Protein AF-A0A6G4UAF9-F1 (afdb_monomer_lite)

pLDDT: mean 89.52, std 13.5, range [45.97, 98.19]

Secondary structure (DSSP, 8-state):
-PPPP-------HHHHHHHHHHHHHHSPTT-HHHHHHHHHHHHHHHHTT-HHHHHHHHHHHHHHHGGGGHHHHHHHHHHHHHTT-HHHHHHHHHHHHHT----HHHHHHHHHHS---

Structure (mmCIF, N/CA/C/O backbone):
data_AF-A0A6G4UAF9-F1
#
_entry.id   AF-A0A6G4UAF9-F1
#
loop_
_atom_site.group_PDB
_atom_site.id
_atom_site.type_symbol
_atom_site.label_atom_id
_atom_site.label_alt_id
_atom_site.label_comp_id
_atom_site.label_asym_id
_atom_site.label_entity_id
_atom_site.label_seq_id
_atom_site.pdbx_PDB_ins_code
_atom_site.Cartn_x
_atom_site.Cartn_y
_atom_site.Cartn_z
_atom_site.occupancy
_atom_site.B_iso_or_equiv
_atom_site.auth_seq_id
_atom_site.auth_comp_id
_atom_site.auth_asym_id
_atom_site.auth_atom_id
_atom_site.pdbx_PDB_model_num
ATOM 1 N N . MET A 1 1 ? 44.588 4.890 23.371 1.00 47.91 1 MET A N 1
ATOM 2 C CA . MET A 1 1 ? 43.611 5.508 22.458 1.00 47.91 1 MET A CA 1
ATOM 3 C C . MET A 1 1 ? 42.617 4.414 22.140 1.00 47.91 1 MET A C 1
ATOM 5 O O . MET A 1 1 ? 43.030 3.451 21.513 1.00 47.91 1 MET A O 1
ATOM 9 N N . SER A 1 2 ? 41.409 4.473 22.700 1.00 52.81 2 SER A N 1
ATOM 10 C CA . SER A 1 2 ? 40.350 3.537 22.311 1.00 52.81 2 SER A CA 1
ATOM 11 C C . SER A 1 2 ? 39.819 3.982 20.957 1.00 52.81 2 SER A C 1
ATOM 13 O O . SER A 1 2 ? 39.489 5.158 20.797 1.00 52.81 2 SER A O 1
ATOM 15 N N . GLU A 1 3 ? 39.802 3.072 19.990 1.00 45.97 3 GLU A N 1
ATOM 16 C CA . GLU A 1 3 ? 39.046 3.253 18.754 1.00 45.97 3 GLU A CA 1
ATOM 17 C C . GLU A 1 3 ? 37.558 3.394 19.116 1.00 45.97 3 GLU A C 1
ATOM 19 O O . GLU A 1 3 ? 37.095 2.692 20.022 1.00 45.97 3 GLU A O 1
ATOM 24 N N . PRO A 1 4 ? 36.808 4.321 18.496 1.00 52.69 4 PRO A N 1
ATOM 25 C CA . PRO A 1 4 ? 35.367 4.349 18.673 1.00 52.69 4 PRO A CA 1
ATOM 26 C C . PRO A 1 4 ? 34.783 3.075 18.050 1.00 52.69 4 PRO A C 1
ATOM 28 O O . PRO A 1 4 ? 35.023 2.788 16.877 1.00 52.69 4 PRO A O 1
ATOM 31 N N . GLU A 1 5 ? 34.054 2.301 18.853 1.00 49.78 5 GLU A N 1
ATOM 32 C CA . GLU A 1 5 ? 33.229 1.189 18.375 1.00 49.78 5 GLU A CA 1
ATOM 33 C C . GLU A 1 5 ? 32.300 1.708 17.261 1.00 49.78 5 GLU A C 1
ATOM 35 O O . GLU A 1 5 ? 31.756 2.810 17.401 1.00 49.78 5 GLU A O 1
ATOM 40 N N . PRO A 1 6 ? 32.113 0.968 16.153 1.00 49.62 6 PRO A N 1
ATOM 41 C CA . PRO A 1 6 ? 31.153 1.360 15.138 1.00 49.62 6 PRO A CA 1
ATOM 42 C C . PRO A 1 6 ? 29.773 1.361 15.789 1.00 49.62 6 PRO A C 1
ATOM 44 O O . PRO A 1 6 ? 29.265 0.315 16.191 1.00 49.62 6 PRO A O 1
ATOM 47 N N . GLU A 1 7 ? 29.173 2.540 15.917 1.00 50.03 7 GLU A N 1
ATOM 48 C CA . GLU A 1 7 ? 27.777 2.653 16.301 1.00 50.03 7 GLU A CA 1
ATOM 49 C C . GLU A 1 7 ? 26.961 1.934 15.225 1.00 50.03 7 GLU A C 1
ATOM 51 O O . GLU A 1 7 ? 26.711 2.471 14.147 1.00 50.03 7 GLU A O 1
ATOM 56 N N . THR A 1 8 ? 26.570 0.687 15.490 1.00 53.41 8 THR A N 1
ATOM 57 C CA . THR A 1 8 ? 25.447 0.047 14.811 1.00 53.41 8 THR A CA 1
ATOM 58 C C . THR A 1 8 ? 24.226 0.907 15.103 1.00 53.41 8 THR A C 1
ATOM 60 O O . THR A 1 8 ? 23.518 0.676 16.082 1.00 53.41 8 THR A O 1
ATOM 63 N N . HIS A 1 9 ? 24.011 1.938 14.285 1.00 54.78 9 HIS A N 1
ATOM 64 C CA . HIS A 1 9 ? 22.721 2.590 14.166 1.00 54.78 9 HIS A CA 1
ATOM 65 C C . HIS A 1 9 ? 21.765 1.492 13.712 1.00 54.78 9 HIS A C 1
ATOM 67 O O . HIS A 1 9 ? 21.782 1.063 12.558 1.00 54.78 9 HIS A O 1
ATOM 73 N N . ALA A 1 10 ? 21.006 0.943 14.660 1.00 59.62 10 ALA A N 1
ATOM 74 C CA . ALA A 1 10 ? 19.844 0.150 14.324 1.00 59.62 10 ALA A CA 1
ATOM 75 C C . ALA A 1 10 ? 18.946 1.081 13.511 1.00 59.62 10 ALA A C 1
ATOM 77 O O . ALA A 1 10 ? 18.423 2.045 14.065 1.00 59.62 10 ALA A O 1
ATOM 78 N N . TYR A 1 11 ? 18.864 0.835 12.204 1.00 68.69 11 TYR A N 1
ATOM 79 C CA . TYR A 1 11 ? 18.034 1.618 11.300 1.00 68.69 11 TYR A CA 1
ATOM 80 C C . TYR A 1 11 ? 16.632 1.713 11.887 1.00 68.69 11 TYR A C 1
ATOM 82 O O . TYR A 1 11 ? 15.999 0.690 12.175 1.00 68.69 11 TYR A O 1
ATOM 90 N N . SER A 1 12 ? 16.163 2.936 12.104 1.00 87.88 12 SER A N 1
ATOM 91 C CA . SER A 1 12 ? 14.777 3.145 12.483 1.00 87.88 12 SER A CA 1
ATOM 92 C C . SER A 1 12 ? 13.864 2.715 11.332 1.00 87.88 12 SER A C 1
ATOM 94 O O . SER A 1 12 ? 14.254 2.678 10.162 1.00 87.88 12 SER A O 1
ATOM 96 N N . LEU A 1 13 ? 12.620 2.379 11.665 1.00 87.75 13 LEU A N 1
ATOM 97 C CA . LEU A 1 13 ? 11.616 2.023 10.663 1.00 87.75 13 LEU A CA 1
ATOM 98 C C . LEU A 1 13 ? 11.365 3.175 9.675 1.00 87.75 13 LEU A C 1
ATOM 100 O O . LEU A 1 13 ? 11.117 2.939 8.495 1.00 87.75 13 LEU A O 1
ATOM 104 N N . GLU A 1 14 ? 11.478 4.413 10.161 1.00 90.81 14 GLU A N 1
ATOM 105 C CA . GLU A 1 14 ? 11.339 5.631 9.363 1.00 90.81 14 GLU A CA 1
ATOM 106 C C . GLU A 1 14 ? 12.460 5.752 8.330 1.00 90.81 14 GLU A C 1
ATOM 108 O O . GLU A 1 14 ? 12.168 5.921 7.146 1.00 90.81 14 GLU A O 1
ATOM 113 N N . GLU A 1 15 ? 13.716 5.582 8.758 1.00 92.38 15 GLU A N 1
ATOM 114 C CA . GLU A 1 15 ? 14.887 5.600 7.873 1.00 92.38 15 GLU A CA 1
ATOM 115 C C . GLU A 1 15 ? 14.831 4.468 6.843 1.00 92.38 15 GLU A C 1
ATOM 117 O O . GLU A 1 15 ? 15.153 4.678 5.676 1.00 92.38 15 GLU A O 1
ATOM 122 N N . ALA A 1 16 ? 14.374 3.276 7.241 1.00 92.75 16 ALA A N 1
ATOM 123 C CA . ALA A 1 16 ? 14.205 2.159 6.317 1.00 92.75 16 ALA A CA 1
ATOM 124 C C . ALA A 1 16 ? 13.140 2.465 5.248 1.00 92.75 16 ALA A C 1
ATOM 126 O O . ALA A 1 16 ? 13.363 2.234 4.060 1.00 92.75 16 ALA A O 1
ATOM 127 N N . ALA A 1 17 ? 11.999 3.033 5.645 1.00 93.69 17 ALA A N 1
ATOM 128 C CA . ALA A 1 17 ? 10.941 3.424 4.715 1.00 93.69 17 ALA A CA 1
ATOM 129 C C . ALA A 1 17 ? 11.387 4.547 3.759 1.00 93.69 17 ALA A C 1
ATOM 131 O O . ALA A 1 17 ? 11.016 4.555 2.580 1.00 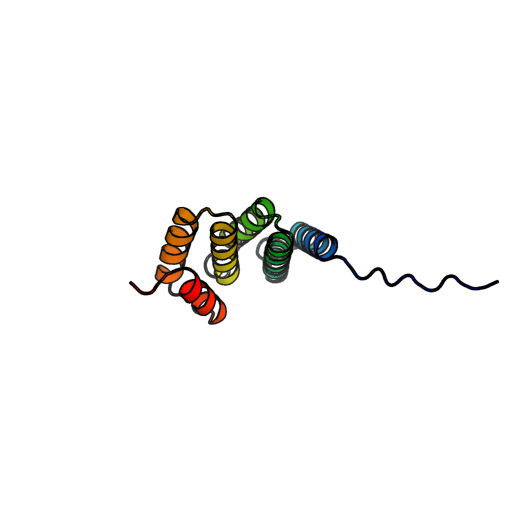93.69 17 ALA A O 1
ATOM 132 N N . GLU A 1 18 ? 12.198 5.488 4.243 1.00 94.94 18 GLU A N 1
ATOM 133 C CA . GLU A 1 18 ? 12.794 6.552 3.429 1.00 94.94 18 GLU A CA 1
ATOM 134 C C . GLU A 1 18 ? 13.824 6.009 2.439 1.00 94.94 18 GLU A C 1
ATOM 136 O O . GLU A 1 18 ? 13.817 6.393 1.266 1.00 94.94 18 GLU A O 1
ATOM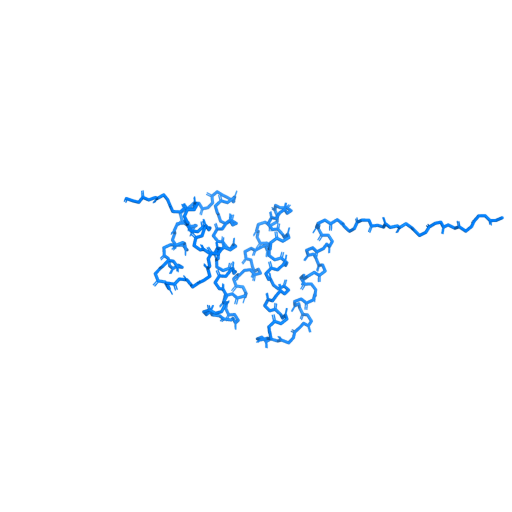 141 N N . GLU A 1 19 ? 14.666 5.072 2.870 1.00 95.81 19 GLU A N 1
ATOM 142 C CA . GLU A 1 19 ? 15.638 4.427 1.996 1.00 95.81 19 GLU A CA 1
ATOM 143 C C . GLU A 1 19 ? 14.946 3.639 0.880 1.00 95.81 19 GLU A C 1
ATOM 145 O O . GLU A 1 19 ? 15.300 3.788 -0.291 1.00 95.81 19 GLU A O 1
ATOM 150 N N . GLU A 1 20 ? 13.911 2.865 1.204 1.00 96.88 20 GLU A N 1
ATOM 151 C CA . GLU A 1 20 ? 13.122 2.145 0.203 1.00 96.88 20 GLU A CA 1
ATOM 152 C C . GLU A 1 20 ? 12.400 3.109 -0.751 1.00 96.88 20 GLU A C 1
ATOM 154 O O . GLU A 1 20 ? 12.385 2.892 -1.965 1.00 96.88 20 GLU A O 1
ATOM 159 N N . SER A 1 21 ? 11.911 4.248 -0.253 1.00 93.62 21 SER A N 1
ATOM 160 C CA . SER A 1 21 ? 11.343 5.304 -1.105 1.00 93.62 21 SER A CA 1
ATOM 161 C C . SER A 1 21 ? 12.386 5.874 -2.078 1.00 93.62 21 SER A C 1
ATOM 163 O O . SER A 1 21 ? 12.099 6.089 -3.261 1.00 93.62 21 SER A O 1
ATOM 165 N N . ALA A 1 22 ? 13.622 6.082 -1.617 1.00 96.69 22 ALA A N 1
ATOM 166 C CA . ALA A 1 22 ? 14.727 6.560 -2.445 1.00 96.69 22 ALA A CA 1
ATOM 167 C C . ALA A 1 22 ? 15.179 5.513 -3.481 1.00 96.69 22 ALA A C 1
ATOM 169 O O . ALA A 1 22 ? 15.432 5.847 -4.647 1.00 96.69 22 ALA A O 1
ATOM 170 N N . ARG A 1 23 ? 15.226 4.233 -3.099 1.00 97.06 23 ARG A N 1
ATOM 171 C CA . ARG A 1 23 ? 15.500 3.118 -4.020 1.00 97.06 23 ARG A CA 1
ATOM 172 C C . ARG A 1 23 ? 14.414 3.009 -5.084 1.00 97.06 23 ARG A C 1
ATOM 174 O O . ARG A 1 23 ? 14.728 2.932 -6.274 1.00 97.06 23 ARG A O 1
ATOM 181 N N . ALA A 1 24 ? 13.143 3.130 -4.702 1.00 95.62 24 ALA A N 1
ATOM 182 C CA . ALA A 1 24 ? 12.039 3.201 -5.651 1.00 95.62 24 ALA A CA 1
ATOM 183 C C . ALA A 1 24 ? 12.200 4.387 -6.609 1.00 95.62 24 ALA A C 1
ATOM 185 O O . ALA A 1 24 ? 11.991 4.234 -7.807 1.00 95.62 24 ALA A O 1
ATOM 186 N N . ALA A 1 25 ? 12.597 5.572 -6.136 1.00 94.50 25 ALA A N 1
ATOM 187 C CA . ALA A 1 25 ? 12.778 6.753 -6.984 1.00 94.50 25 ALA A CA 1
ATOM 188 C C . ALA A 1 25 ? 13.901 6.596 -8.026 1.00 94.50 25 ALA A C 1
ATOM 190 O O . ALA A 1 25 ? 13.779 7.124 -9.131 1.00 94.50 25 ALA A O 1
ATOM 191 N N . THR A 1 26 ? 14.958 5.857 -7.692 1.00 96.69 26 THR A N 1
ATOM 192 C CA . THR A 1 26 ? 16.133 5.651 -8.558 1.00 96.69 26 THR A CA 1
ATOM 193 C C . THR A 1 26 ? 16.046 4.407 -9.444 1.00 96.69 26 THR A C 1
ATOM 195 O O . THR A 1 26 ? 16.779 4.304 -10.427 1.00 96.69 26 THR A O 1
ATOM 198 N N . SER A 1 27 ? 15.125 3.490 -9.147 1.00 96.19 27 SER A N 1
ATOM 199 C CA . SER A 1 27 ? 14.893 2.283 -9.944 1.00 96.19 27 SER A CA 1
ATOM 200 C C . SER A 1 27 ? 14.155 2.570 -11.256 1.00 96.19 27 SER A C 1
ATOM 202 O O . SER A 1 27 ? 13.340 3.496 -11.355 1.00 96.19 27 SER A O 1
ATOM 204 N N . ALA A 1 28 ? 14.414 1.746 -12.273 1.00 94.50 28 ALA A N 1
ATOM 205 C CA . ALA A 1 28 ? 13.820 1.902 -13.597 1.00 94.50 28 ALA A CA 1
ATOM 206 C C . ALA A 1 28 ? 12.280 1.762 -13.547 1.00 94.50 28 ALA A C 1
ATOM 208 O O . ALA A 1 28 ? 11.778 0.824 -12.928 1.00 94.50 28 ALA A O 1
ATOM 209 N N . PRO A 1 29 ? 11.509 2.671 -14.179 1.00 91.50 29 PRO A N 1
ATOM 210 C CA . PRO A 1 29 ? 10.051 2.562 -14.261 1.00 91.50 29 PRO A CA 1
ATOM 211 C C . PRO A 1 29 ? 9.597 1.212 -14.824 1.00 91.50 29 PRO A C 1
ATOM 213 O O . PRO A 1 29 ? 10.129 0.764 -15.839 1.00 91.50 29 PRO A O 1
ATOM 216 N N . GLY A 1 30 ? 8.614 0.585 -14.176 1.00 91.62 30 GLY A N 1
ATOM 217 C CA . GLY A 1 30 ? 8.095 -0.727 -14.573 1.00 91.62 30 GLY A CA 1
ATOM 218 C C . GLY A 1 30 ? 9.025 -1.910 -14.277 1.00 91.62 30 GLY A C 1
ATOM 219 O O . GLY A 1 30 ? 8.733 -3.015 -14.727 1.00 91.62 30 GLY A O 1
ATOM 220 N N . SER A 1 31 ? 10.140 -1.720 -13.557 1.00 95.94 31 SER A N 1
ATOM 221 C CA . SER A 1 31 ? 11.017 -2.834 -13.181 1.00 95.94 31 SER A CA 1
ATOM 222 C C . SER A 1 31 ? 10.513 -3.576 -11.932 1.00 95.94 31 SER A C 1
ATOM 224 O O . SER A 1 31 ? 9.953 -2.952 -11.026 1.00 95.94 31 SER A O 1
ATOM 226 N N . PRO A 1 32 ? 10.748 -4.895 -11.815 1.00 95.12 32 PRO A N 1
ATOM 227 C CA . PRO A 1 32 ? 10.366 -5.655 -10.623 1.00 95.12 32 PRO A CA 1
ATOM 228 C C . PRO A 1 32 ? 10.982 -5.106 -9.328 1.00 95.12 32 PRO A C 1
ATOM 230 O O . PRO A 1 32 ? 10.333 -5.090 -8.285 1.00 95.12 32 PRO A O 1
ATOM 233 N N . GLU A 1 33 ? 12.219 -4.607 -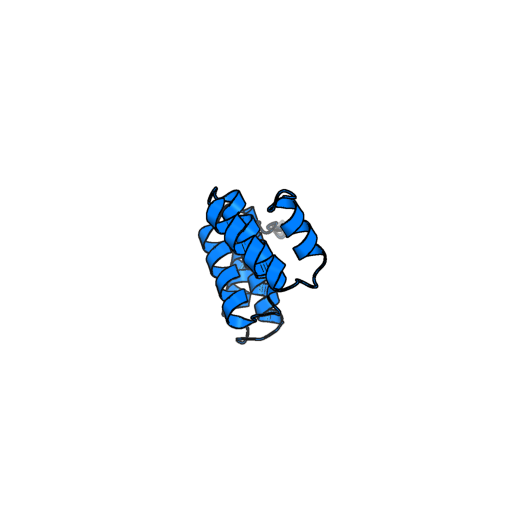9.391 1.00 96.19 33 GLU A N 1
ATOM 234 C CA . GLU A 1 33 ? 12.913 -3.995 -8.251 1.00 96.19 33 GLU A CA 1
ATOM 235 C C . GLU A 1 33 ? 12.182 -2.741 -7.785 1.00 96.19 33 GLU A C 1
ATOM 237 O O . GLU A 1 33 ? 11.988 -2.520 -6.593 1.00 96.19 33 GLU A O 1
ATOM 242 N N . ARG A 1 34 ? 11.712 -1.926 -8.728 1.00 97.38 34 ARG A N 1
ATOM 243 C CA . ARG A 1 34 ? 10.954 -0.726 -8.405 1.00 97.38 34 ARG A CA 1
ATOM 244 C C . ARG A 1 34 ? 9.613 -1.066 -7.759 1.00 97.38 34 ARG A C 1
ATOM 246 O O . ARG A 1 34 ? 9.248 -0.391 -6.800 1.00 97.38 34 ARG A O 1
ATOM 253 N N . LEU A 1 35 ? 8.904 -2.095 -8.232 1.00 97.06 35 LEU A N 1
ATOM 254 C CA . LEU A 1 35 ? 7.695 -2.580 -7.557 1.00 97.06 35 LEU A CA 1
ATOM 255 C C . LEU A 1 35 ? 8.009 -3.019 -6.122 1.00 97.06 35 LEU A C 1
ATOM 257 O O . LEU A 1 35 ? 7.327 -2.594 -5.194 1.00 97.06 35 LEU A O 1
ATOM 261 N N . HIS A 1 36 ? 9.070 -3.805 -5.935 1.00 96.62 36 HIS A N 1
ATOM 262 C CA . HIS A 1 36 ? 9.519 -4.249 -4.616 1.00 96.62 36 HIS A CA 1
ATOM 263 C C . HIS A 1 36 ? 9.779 -3.071 -3.664 1.00 96.62 36 HIS A C 1
ATOM 265 O O . HIS A 1 36 ? 9.206 -3.025 -2.577 1.00 96.62 36 HIS A O 1
ATOM 271 N N . HIS A 1 37 ? 10.557 -2.079 -4.101 1.00 97.75 37 HIS A N 1
ATOM 272 C CA . HIS A 1 37 ? 10.857 -0.893 -3.299 1.00 97.75 37 HIS A CA 1
ATOM 273 C C . HIS A 1 37 ? 9.608 -0.055 -2.991 1.00 97.75 37 HIS A C 1
ATOM 275 O O . HIS A 1 37 ? 9.462 0.439 -1.877 1.00 97.75 37 HIS A O 1
ATOM 281 N N . LEU A 1 38 ? 8.673 0.089 -3.940 1.00 98.06 38 LEU A N 1
ATOM 282 C CA . LEU A 1 38 ? 7.403 0.783 -3.688 1.00 98.06 38 LEU A CA 1
ATOM 283 C C . LEU A 1 38 ? 6.560 0.064 -2.628 1.00 98.06 38 LEU A C 1
ATOM 285 O O . LEU A 1 38 ? 5.978 0.728 -1.774 1.00 98.06 38 LEU A O 1
ATOM 289 N N . LEU A 1 39 ? 6.508 -1.271 -2.665 1.00 97.12 39 LEU A N 1
ATOM 290 C CA . LEU A 1 39 ? 5.779 -2.076 -1.683 1.00 97.12 39 LEU A CA 1
ATOM 291 C C . LEU A 1 39 ? 6.383 -1.928 -0.285 1.00 97.12 39 LEU A C 1
ATOM 293 O O . LEU A 1 39 ? 5.658 -1.644 0.667 1.00 97.12 39 LEU A O 1
ATOM 297 N N . TRP A 1 40 ? 7.704 -2.065 -0.170 1.00 96.50 40 TRP A N 1
ATOM 298 C CA . TRP A 1 40 ? 8.409 -1.974 1.110 1.00 96.50 40 TRP A CA 1
ATOM 299 C C . TRP A 1 40 ? 8.357 -0.562 1.693 1.00 96.50 40 TRP A C 1
ATOM 301 O O . TRP A 1 40 ? 8.120 -0.387 2.888 1.00 96.50 40 TRP A O 1
ATOM 311 N N . ALA A 1 41 ? 8.490 0.457 0.845 1.00 97.00 41 ALA A N 1
ATOM 312 C CA . ALA A 1 41 ? 8.309 1.841 1.248 1.00 97.00 41 ALA A CA 1
ATOM 313 C C . ALA A 1 41 ? 6.872 2.115 1.716 1.00 97.00 41 ALA A C 1
ATOM 315 O O . ALA A 1 41 ? 6.678 2.770 2.741 1.00 97.00 41 ALA A O 1
ATOM 316 N N . ALA A 1 42 ? 5.857 1.617 1.000 1.00 97.06 42 ALA A N 1
ATOM 317 C CA . ALA A 1 42 ? 4.460 1.799 1.386 1.00 97.06 42 ALA A CA 1
ATOM 318 C C . ALA A 1 42 ? 4.168 1.145 2.743 1.00 97.06 42 ALA A C 1
ATOM 320 O O . ALA A 1 42 ? 3.574 1.778 3.618 1.00 97.06 42 ALA A O 1
ATOM 321 N N . GLU A 1 43 ? 4.625 -0.089 2.949 1.00 95.06 43 GLU A N 1
ATOM 322 C CA . GLU A 1 43 ? 4.463 -0.804 4.215 1.00 95.06 43 GLU A CA 1
ATOM 323 C C . GLU A 1 43 ? 5.186 -0.106 5.371 1.00 95.06 43 GLU A C 1
ATOM 325 O O . GLU A 1 43 ? 4.593 0.107 6.430 1.00 95.06 43 GLU A O 1
ATOM 330 N N . GLY A 1 44 ? 6.435 0.315 5.160 1.00 95.69 44 GLY A N 1
ATOM 331 C CA . GLY A 1 44 ? 7.202 1.043 6.167 1.00 95.69 44 GLY A CA 1
ATOM 332 C C . GLY A 1 44 ? 6.521 2.351 6.578 1.00 95.69 44 GLY A C 1
ATOM 333 O O . GLY A 1 44 ? 6.363 2.620 7.766 1.00 95.69 44 GLY A O 1
ATOM 334 N N . ASN A 1 45 ? 6.027 3.130 5.611 1.00 96.06 45 ASN A N 1
ATOM 335 C CA . ASN A 1 45 ? 5.277 4.357 5.891 1.00 96.06 45 ASN A CA 1
ATOM 336 C C . ASN A 1 45 ? 3.981 4.088 6.666 1.00 96.06 45 ASN A C 1
ATOM 338 O O . ASN A 1 45 ? 3.689 4.799 7.627 1.00 96.06 45 ASN A O 1
ATOM 342 N N . TRP A 1 46 ? 3.249 3.025 6.323 1.00 94.88 46 TRP A N 1
ATOM 343 C CA . TRP A 1 46 ? 2.066 2.610 7.079 1.00 94.88 46 TRP A CA 1
ATOM 344 C C . TRP A 1 46 ? 2.401 2.285 8.540 1.00 94.88 46 TRP A C 1
ATOM 346 O O . TRP A 1 46 ? 1.721 2.772 9.444 1.00 94.88 46 TRP A O 1
ATOM 356 N N . LEU A 1 47 ? 3.460 1.508 8.787 1.00 94.06 47 LEU A N 1
ATOM 357 C CA . LEU A 1 47 ? 3.886 1.151 10.144 1.00 94.06 47 LEU A CA 1
ATOM 358 C C . LEU A 1 47 ? 4.339 2.369 10.966 1.00 94.06 47 LEU A C 1
ATOM 360 O O . LEU A 1 47 ? 4.177 2.378 12.186 1.00 94.06 47 LEU A O 1
ATOM 364 N N . CYS A 1 48 ? 4.871 3.400 10.307 1.00 94.00 48 CYS A N 1
ATOM 365 C CA . CYS A 1 48 ? 5.212 4.687 10.918 1.00 94.00 48 CYS A CA 1
ATOM 366 C C . CYS A 1 48 ? 3.997 5.613 11.127 1.00 94.00 48 CYS A C 1
ATOM 368 O O . CYS A 1 48 ? 4.157 6.704 11.667 1.00 94.00 48 CYS A O 1
ATOM 370 N N . GLY A 1 49 ? 2.792 5.230 10.687 1.00 94.56 49 GLY A N 1
ATOM 371 C CA . GLY A 1 49 ? 1.606 6.095 10.729 1.00 94.56 49 GLY A CA 1
ATOM 372 C C . GLY A 1 49 ? 1.592 7.206 9.670 1.00 94.56 49 GLY A C 1
ATOM 373 O O . GLY A 1 49 ? 0.753 8.098 9.738 1.00 94.56 49 GLY A O 1
ATOM 374 N N . ARG A 1 50 ? 2.506 7.157 8.692 1.00 96.38 50 ARG A N 1
ATOM 375 C CA . ARG A 1 50 ? 2.592 8.069 7.538 1.00 96.38 50 ARG A CA 1
ATOM 376 C C . ARG A 1 50 ? 1.655 7.578 6.433 1.00 96.38 50 ARG A C 1
ATOM 378 O O . ARG A 1 50 ? 2.068 6.937 5.462 1.00 96.38 50 ARG A O 1
ATOM 385 N N . TYR A 1 51 ? 0.355 7.742 6.669 1.00 96.50 51 TYR A N 1
ATOM 386 C CA . TYR A 1 51 ? -0.686 7.132 5.845 1.00 96.50 51 TYR A CA 1
ATOM 387 C C . TYR A 1 51 ? -0.751 7.736 4.443 1.00 96.50 51 TYR A C 1
ATOM 389 O O . TYR A 1 51 ? -0.838 6.985 3.474 1.00 96.50 51 TYR A O 1
ATOM 397 N N . GLU A 1 52 ? -0.636 9.053 4.302 1.00 97.25 52 GLU A N 1
ATOM 398 C CA . GLU A 1 52 ? -0.619 9.731 3.006 1.00 97.25 52 GLU A CA 1
ATOM 399 C C . GLU A 1 52 ? 0.534 9.249 2.117 1.00 97.25 52 GLU A C 1
ATOM 401 O O . GLU A 1 52 ? 0.296 8.848 0.978 1.00 97.25 52 GLU A O 1
ATOM 406 N N . GLU A 1 53 ? 1.761 9.191 2.638 1.00 96.81 53 GLU A N 1
ATOM 407 C CA . GLU A 1 53 ? 2.926 8.693 1.902 1.00 96.81 53 GLU A CA 1
ATOM 408 C C . GLU A 1 53 ? 2.744 7.226 1.492 1.00 96.81 53 GLU A C 1
ATOM 410 O O . GLU A 1 53 ? 3.048 6.837 0.361 1.00 96.81 53 GLU A O 1
ATOM 415 N N . SER A 1 54 ? 2.197 6.402 2.390 1.00 97.69 54 SER A N 1
ATOM 416 C CA . SER A 1 54 ? 1.891 5.002 2.094 1.00 97.69 54 SER A CA 1
ATOM 417 C C . SER A 1 54 ? 0.851 4.856 0.974 1.00 97.69 54 SER A C 1
ATOM 419 O O . SER A 1 54 ? 1.010 4.016 0.077 1.00 97.69 54 SER A O 1
ATOM 421 N N . LEU A 1 55 ? -0.191 5.695 0.979 1.00 97.88 55 LEU A N 1
ATOM 422 C CA . LEU A 1 55 ? -1.209 5.727 -0.071 1.00 97.88 55 LEU A CA 1
ATOM 423 C C . LEU A 1 55 ? -0.617 6.161 -1.408 1.00 97.88 55 LEU A C 1
ATOM 425 O O . LEU A 1 55 ? -0.850 5.484 -2.408 1.00 97.88 55 LEU A O 1
ATOM 429 N N . GLU A 1 56 ? 0.178 7.230 -1.438 1.00 97.75 56 GLU A N 1
ATOM 430 C CA . GLU A 1 56 ? 0.811 7.718 -2.667 1.00 97.75 56 GLU A CA 1
ATOM 431 C C . GLU A 1 56 ? 1.703 6.651 -3.313 1.00 97.75 56 GLU A C 1
ATOM 433 O O . GLU A 1 56 ? 1.641 6.427 -4.528 1.00 97.75 56 GLU A O 1
ATOM 438 N N . LEU A 1 57 ? 2.506 5.951 -2.506 1.00 98.19 57 LEU A N 1
ATOM 439 C CA . LEU A 1 57 ? 3.380 4.871 -2.968 1.00 98.19 57 LEU A CA 1
ATOM 440 C C . LEU A 1 57 ? 2.578 3.671 -3.483 1.00 98.19 57 LEU A C 1
ATOM 442 O O . LEU A 1 57 ? 2.881 3.142 -4.557 1.00 98.19 57 LEU A O 1
ATOM 446 N N . SER A 1 58 ? 1.522 3.287 -2.767 1.00 97.94 58 SER A N 1
ATOM 447 C CA . SER A 1 58 ? 0.632 2.199 -3.179 1.00 97.94 58 SER A CA 1
ATOM 448 C C . SER A 1 58 ? -0.083 2.526 -4.495 1.00 97.94 58 SER A C 1
ATOM 450 O O . SER A 1 58 ? -0.098 1.717 -5.420 1.00 97.94 58 SER A O 1
ATOM 452 N N . GLU A 1 59 ? -0.630 3.734 -4.632 1.00 97.38 59 GLU A N 1
ATOM 453 C CA . GLU A 1 59 ? -1.301 4.191 -5.854 1.00 97.38 59 GLU A CA 1
ATOM 454 C C . GLU A 1 59 ? -0.341 4.312 -7.034 1.00 97.38 59 GLU A C 1
ATOM 456 O O . GLU A 1 59 ? -0.708 4.025 -8.178 1.00 97.38 59 GLU A O 1
ATOM 461 N N . ARG A 1 60 ? 0.908 4.700 -6.770 1.00 97.50 60 ARG A N 1
ATOM 462 C CA . ARG A 1 60 ? 1.964 4.697 -7.778 1.00 97.50 60 ARG A CA 1
ATOM 463 C C . ARG A 1 60 ? 2.267 3.285 -8.266 1.00 97.50 60 ARG A C 1
ATOM 465 O O . ARG A 1 60 ? 2.324 3.090 -9.477 1.00 97.50 60 ARG A O 1
ATOM 472 N N . ALA A 1 61 ? 2.410 2.313 -7.367 1.00 97.75 61 ALA A N 1
ATOM 473 C CA . ALA A 1 61 ? 2.615 0.917 -7.748 1.00 97.75 61 ALA A CA 1
ATOM 474 C C . ALA A 1 61 ? 1.434 0.378 -8.574 1.00 97.75 61 ALA A C 1
ATOM 476 O O . ALA A 1 61 ? 1.638 -0.189 -9.643 1.00 97.75 61 ALA A O 1
ATOM 477 N N . ILE A 1 62 ? 0.192 0.645 -8.164 1.00 96.88 62 ILE A N 1
ATOM 478 C CA . ILE A 1 62 ? -1.001 0.238 -8.927 1.00 96.88 62 ILE A CA 1
ATOM 479 C C . ILE A 1 62 ? -0.992 0.840 -10.339 1.00 96.88 62 ILE A C 1
ATOM 481 O O . ILE A 1 62 ? -1.263 0.145 -11.315 1.00 96.88 62 ILE A O 1
ATOM 485 N N . ARG A 1 63 ? -0.644 2.125 -10.474 1.00 96.12 63 ARG A N 1
ATOM 486 C CA . ARG A 1 63 ? -0.591 2.808 -11.775 1.00 96.12 63 ARG A CA 1
ATOM 487 C C . ARG A 1 63 ? 0.518 2.279 -12.683 1.00 96.12 63 ARG A C 1
ATOM 489 O O . ARG A 1 63 ? 0.334 2.249 -13.896 1.00 96.12 63 ARG A O 1
ATOM 496 N N . GLU A 1 64 ? 1.671 1.937 -12.114 1.00 96.00 64 GLU A N 1
ATOM 497 C CA . GLU A 1 64 ? 2.843 1.497 -12.875 1.00 96.00 64 GLU A CA 1
ATOM 498 C C . GLU A 1 64 ? 2.777 0.011 -13.272 1.00 96.00 64 GLU A C 1
ATOM 500 O O . GLU A 1 64 ? 3.251 -0.324 -14.355 1.00 96.00 64 GLU A O 1
ATOM 505 N N . TYR A 1 65 ? 2.179 -0.855 -12.444 1.00 96.44 65 TYR A N 1
ATOM 506 C CA . TYR A 1 65 ? 2.245 -2.319 -12.608 1.00 96.44 65 TYR A CA 1
ATOM 507 C C . TYR A 1 65 ? 0.884 -2.999 -12.820 1.00 96.44 65 TYR A C 1
ATOM 509 O O . TYR A 1 65 ? 0.839 -4.179 -13.161 1.00 96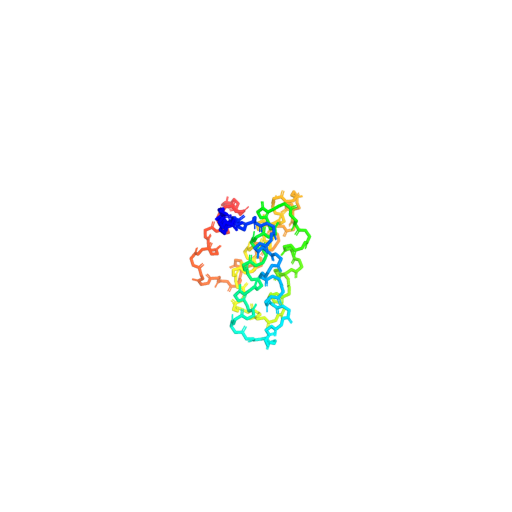.44 65 TYR A O 1
ATOM 517 N N . GLY A 1 66 ? -0.231 -2.280 -12.655 1.00 93.12 66 GLY A N 1
ATOM 518 C CA . GLY A 1 66 ? -1.571 -2.814 -12.910 1.00 93.12 66 GLY A CA 1
ATOM 519 C C . GLY A 1 66 ? -1.848 -4.096 -12.122 1.00 93.12 66 GLY A C 1
ATOM 520 O O . GLY A 1 66 ? -1.739 -4.110 -10.897 1.00 93.12 66 GLY A O 1
ATOM 521 N N . ASP A 1 67 ? -2.181 -5.173 -12.834 1.00 90.00 67 ASP A N 1
ATOM 522 C CA . ASP A 1 67 ? -2.565 -6.464 -12.251 1.00 90.00 67 ASP A CA 1
ATOM 523 C C . ASP A 1 67 ? -1.457 -7.115 -11.408 1.00 90.00 67 ASP A C 1
ATOM 525 O O . ASP A 1 67 ? -1.763 -7.894 -10.509 1.00 90.00 67 ASP A O 1
ATOM 529 N N . GLU A 1 68 ? -0.182 -6.784 -11.642 1.00 91.38 68 GLU A N 1
ATOM 530 C CA . GLU A 1 68 ? 0.944 -7.283 -10.836 1.00 91.38 68 GLU A CA 1
ATOM 531 C C . GLU A 1 68 ? 1.012 -6.611 -9.449 1.00 91.38 68 GLU A C 1
ATOM 533 O O . GLU A 1 68 ? 1.636 -7.129 -8.524 1.00 91.38 68 GLU A O 1
ATOM 538 N N . ALA A 1 69 ? 0.325 -5.480 -9.256 1.00 94.06 69 ALA A N 1
ATOM 539 C CA . ALA A 1 69 ? 0.361 -4.677 -8.034 1.00 94.06 69 ALA A CA 1
ATOM 540 C C . ALA A 1 69 ? -0.688 -5.085 -6.981 1.00 94.06 69 ALA A C 1
ATOM 542 O O . ALA A 1 69 ? -1.130 -4.243 -6.193 1.00 94.06 69 ALA A O 1
ATOM 543 N N . GLN A 1 70 ? -1.119 -6.351 -6.944 1.00 95.44 70 GLN A N 1
ATOM 544 C CA . GLN A 1 70 ? -2.200 -6.791 -6.044 1.00 95.44 70 GLN A CA 1
ATOM 545 C C . GLN A 1 70 ? -1.874 -6.510 -4.570 1.00 95.44 70 GLN A C 1
ATOM 547 O O . GLN A 1 70 ? -2.736 -6.050 -3.820 1.00 95.44 70 GLN A O 1
ATOM 552 N N . LEU A 1 71 ? -0.613 -6.707 -4.172 1.00 94.69 71 LEU A N 1
ATOM 553 C CA . LEU A 1 71 ? -0.157 -6.414 -2.814 1.00 94.69 71 LEU A CA 1
ATOM 554 C C . LEU A 1 71 ? -0.180 -4.906 -2.508 1.00 94.69 71 LEU A C 1
ATOM 556 O O . LEU A 1 71 ? -0.580 -4.509 -1.417 1.00 94.69 71 LEU A O 1
ATOM 560 N N . ALA A 1 72 ? 0.131 -4.046 -3.484 1.00 96.38 72 ALA A N 1
ATOM 561 C CA . ALA A 1 72 ? 0.022 -2.594 -3.317 1.00 96.38 72 ALA A CA 1
ATOM 562 C C . ALA A 1 72 ? -1.440 -2.153 -3.156 1.00 96.38 72 ALA A C 1
ATOM 564 O O . ALA A 1 72 ? -1.753 -1.314 -2.311 1.00 96.38 72 ALA A O 1
ATOM 565 N N . ALA A 1 73 ? -2.358 -2.750 -3.922 1.00 97.00 73 ALA A N 1
ATOM 566 C CA . ALA A 1 73 ? -3.791 -2.531 -3.741 1.00 97.00 73 ALA A CA 1
ATOM 567 C C . ALA A 1 73 ? -4.257 -2.969 -2.344 1.00 97.00 73 ALA A C 1
ATOM 569 O O . ALA A 1 73 ? -5.030 -2.257 -1.700 1.00 97.00 73 ALA A O 1
ATOM 570 N N . ALA A 1 74 ? -3.734 -4.086 -1.838 1.00 94.94 74 ALA A N 1
ATOM 571 C CA . ALA A 1 74 ? -4.012 -4.552 -0.487 1.00 94.94 74 ALA A CA 1
ATOM 572 C C . ALA A 1 74 ? -3.460 -3.597 0.586 1.00 94.94 74 ALA A C 1
ATOM 574 O O . ALA A 1 74 ? -4.178 -3.264 1.529 1.00 94.94 74 ALA A O 1
ATOM 575 N N . TYR A 1 75 ? -2.236 -3.086 0.435 1.00 94.38 75 TYR A N 1
ATOM 576 C CA . TYR A 1 75 ? -1.667 -2.084 1.342 1.00 94.38 75 TYR A CA 1
ATOM 577 C C . TYR A 1 75 ? -2.468 -0.786 1.347 1.00 94.38 75 TYR A C 1
ATOM 579 O O . TYR A 1 75 ? -2.842 -0.322 2.424 1.00 94.38 75 TYR A O 1
ATOM 587 N N . ARG A 1 76 ? -2.874 -0.280 0.177 1.00 97.06 76 ARG A N 1
ATOM 588 C CA . ARG A 1 76 ? -3.795 0.862 0.075 1.00 97.06 76 ARG A CA 1
ATOM 589 C C . ARG A 1 76 ? -5.065 0.643 0.902 1.00 97.06 76 ARG A C 1
ATOM 591 O O . ARG A 1 76 ? -5.466 1.526 1.653 1.00 97.06 76 ARG A O 1
ATOM 598 N N . ILE A 1 77 ? -5.679 -0.538 0.812 1.00 96.56 77 ILE A N 1
ATOM 599 C CA . ILE A 1 77 ? -6.870 -0.887 1.602 1.00 96.56 77 ILE A CA 1
ATOM 600 C C . ILE A 1 77 ? -6.569 -0.867 3.108 1.00 96.56 77 ILE A C 1
ATOM 602 O O . ILE A 1 77 ? -7.348 -0.300 3.875 1.00 96.56 77 ILE A O 1
ATOM 606 N N . ARG A 1 78 ? -5.449 -1.463 3.547 1.00 94.19 78 ARG A N 1
ATOM 607 C CA . ARG A 1 78 ? -5.052 -1.478 4.969 1.00 94.19 78 ARG A CA 1
ATOM 608 C C . ARG A 1 78 ? -4.850 -0.071 5.514 1.00 94.19 78 ARG A C 1
ATOM 610 O O . ARG A 1 78 ? -5.254 0.189 6.643 1.00 94.19 78 ARG A O 1
ATOM 617 N N . VAL A 1 79 ? -4.233 0.801 4.723 1.00 96.12 79 VAL A N 1
ATOM 618 C CA . VAL A 1 79 ? -3.956 2.184 5.110 1.00 96.12 79 VAL A CA 1
ATOM 619 C C . VAL A 1 79 ? -5.248 2.979 5.217 1.00 96.12 79 VAL A C 1
ATOM 621 O O . VAL A 1 79 ? -5.471 3.603 6.244 1.00 96.12 79 VAL A O 1
ATOM 624 N N . LEU A 1 80 ? -6.144 2.885 4.227 1.00 96.19 80 LEU A N 1
ATOM 625 C CA . LEU A 1 80 ? -7.457 3.540 4.286 1.00 96.19 80 LEU A CA 1
ATOM 626 C C . LEU A 1 80 ? -8.270 3.092 5.510 1.00 96.19 80 LEU A C 1
ATOM 628 O O . LEU A 1 80 ? -8.930 3.908 6.147 1.00 96.19 80 LEU A O 1
ATOM 632 N N . ASP A 1 81 ? -8.225 1.802 5.851 1.00 94.06 81 ASP A N 1
ATOM 633 C CA . ASP A 1 81 ? -8.893 1.263 7.040 1.00 94.06 81 ASP A CA 1
ATOM 634 C C . ASP A 1 81 ? -8.269 1.807 8.339 1.00 94.06 81 ASP A C 1
ATOM 636 O O . ASP A 1 81 ? -8.993 2.237 9.237 1.00 94.06 81 ASP A O 1
ATOM 640 N N . ALA A 1 82 ? -6.933 1.849 8.419 1.00 93.19 82 ALA A N 1
ATOM 641 C CA . ALA A 1 82 ? -6.194 2.372 9.571 1.00 93.19 82 ALA A CA 1
ATOM 642 C C . ALA A 1 82 ? -6.365 3.891 9.767 1.00 93.19 82 ALA A C 1
ATOM 644 O O . ALA A 1 82 ? -6.434 4.355 10.903 1.00 93.19 82 ALA A O 1
ATOM 645 N N . ASP A 1 83 ? -6.491 4.640 8.672 1.00 95.12 83 ASP A N 1
ATOM 646 C CA . ASP A 1 83 ? -6.744 6.086 8.641 1.00 95.12 83 ASP A CA 1
ATOM 647 C C . ASP A 1 83 ? -8.229 6.438 8.898 1.00 95.12 83 ASP A C 1
ATOM 649 O O . ASP A 1 83 ? -8.646 7.593 8.893 1.00 95.12 83 ASP A O 1
ATOM 653 N N . GLY A 1 84 ? -9.089 5.435 9.118 1.00 94.12 84 GLY A N 1
ATOM 654 C CA . GLY A 1 84 ? -10.516 5.639 9.386 1.00 94.12 84 GLY A CA 1
ATOM 655 C C . GLY A 1 84 ? -11.354 5.974 8.145 1.00 94.12 84 GLY A C 1
ATOM 656 O O . GLY A 1 84 ? -12.565 6.183 8.253 1.00 94.12 84 GLY A O 1
ATOM 657 N N . ARG A 1 85 ? -10.763 5.938 6.946 1.00 95.69 85 ARG A N 1
ATOM 658 C CA . ARG A 1 85 ? -11.422 6.115 5.639 1.00 95.69 85 ARG A CA 1
ATOM 659 C C . ARG A 1 85 ? -12.130 4.829 5.198 1.00 95.69 85 ARG A C 1
ATOM 661 O O . ARG A 1 85 ? -11.943 4.313 4.094 1.00 95.69 85 ARG A O 1
ATOM 668 N N . ARG A 1 86 ? -12.988 4.307 6.082 1.00 93.00 86 ARG A N 1
ATOM 669 C CA . ARG A 1 86 ? -13.637 2.988 5.975 1.00 93.00 86 ARG A CA 1
ATOM 670 C C . ARG A 1 86 ? -14.388 2.793 4.655 1.00 93.00 86 ARG A C 1
ATOM 672 O O . ARG A 1 86 ? -14.287 1.733 4.048 1.00 93.00 86 ARG A O 1
ATOM 679 N N . GLU A 1 87 ? -15.135 3.794 4.190 1.00 94.19 87 GLU A N 1
ATOM 680 C CA . GLU A 1 87 ? -15.901 3.687 2.937 1.00 94.19 87 GLU A CA 1
ATOM 681 C C . GLU A 1 87 ? -14.996 3.516 1.711 1.00 94.19 87 GLU A C 1
ATOM 683 O O . GLU A 1 87 ? -15.307 2.751 0.799 1.00 94.19 87 GLU A O 1
ATOM 688 N N . GLU A 1 88 ? -13.855 4.203 1.691 1.00 95.50 88 GLU A N 1
ATOM 689 C CA . GLU A 1 88 ? -12.869 4.075 0.622 1.00 95.50 88 GLU A CA 1
ATOM 690 C C . GLU A 1 88 ? -12.166 2.723 0.677 1.00 95.50 88 GLU A C 1
ATOM 692 O O . GLU A 1 88 ? -12.014 2.086 -0.365 1.00 95.50 88 GLU A O 1
ATOM 697 N N . ALA A 1 89 ? -11.826 2.249 1.879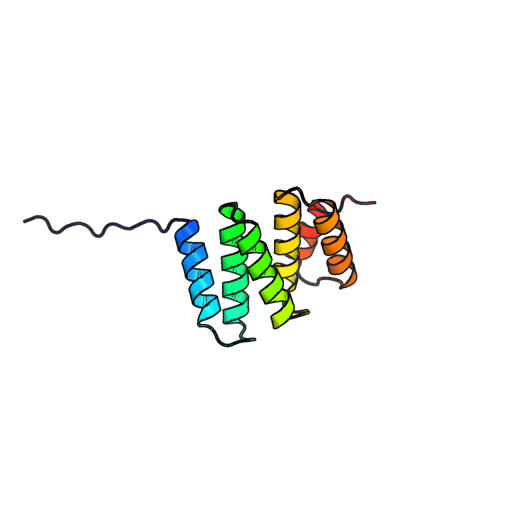 1.00 95.56 89 ALA A N 1
ATOM 698 C CA . ALA A 1 89 ? -11.262 0.918 2.079 1.00 95.56 89 ALA A CA 1
ATOM 699 C C . ALA A 1 89 ? -12.207 -0.180 1.565 1.00 95.56 89 ALA A C 1
ATOM 701 O O . ALA A 1 89 ? -11.776 -1.072 0.839 1.00 95.56 89 ALA A O 1
ATOM 702 N N . LEU A 1 90 ? -13.505 -0.093 1.881 1.00 94.75 90 LEU A N 1
ATOM 703 C CA . LEU A 1 90 ? -14.509 -1.060 1.428 1.00 94.75 90 LEU A CA 1
ATOM 704 C C . LEU A 1 90 ? -14.692 -1.040 -0.095 1.00 94.75 90 LEU A C 1
ATOM 706 O O . LEU A 1 90 ? -14.774 -2.107 -0.704 1.00 94.75 90 LEU A O 1
ATOM 710 N N . ARG A 1 91 ? -14.722 0.145 -0.723 1.00 95.00 91 ARG A N 1
ATOM 711 C CA . ARG A 1 91 ? -14.783 0.259 -2.192 1.00 95.00 91 ARG A CA 1
ATOM 712 C C . ARG A 1 91 ? -13.552 -0.358 -2.851 1.00 95.00 91 ARG A C 1
ATOM 714 O O . ARG A 1 91 ? -13.700 -1.210 -3.720 1.00 95.00 91 ARG A O 1
ATOM 721 N N . ALA A 1 92 ? -12.360 0.002 -2.380 1.00 95.19 92 ALA A N 1
ATOM 722 C CA . ALA A 1 92 ? -11.106 -0.536 -2.897 1.00 95.19 92 ALA A CA 1
ATOM 723 C C . ALA A 1 92 ? -11.010 -2.060 -2.704 1.00 95.19 92 ALA A C 1
ATOM 725 O O . ALA A 1 92 ? -10.562 -2.776 -3.596 1.00 95.19 92 ALA A O 1
ATOM 726 N N . ALA A 1 93 ? -11.482 -2.578 -1.569 1.00 95.31 93 ALA A N 1
ATOM 727 C CA . ALA A 1 93 ? -11.519 -4.011 -1.310 1.00 95.31 93 ALA A CA 1
ATOM 728 C C . ALA A 1 93 ? -12.512 -4.748 -2.220 1.00 95.31 93 ALA A C 1
ATOM 730 O O . ALA A 1 93 ? -12.215 -5.848 -2.683 1.00 95.31 93 ALA A O 1
ATOM 731 N N . ALA A 1 94 ? -13.668 -4.151 -2.519 1.00 94.31 94 ALA A N 1
ATOM 732 C CA . ALA A 1 94 ? -14.621 -4.713 -3.472 1.00 94.31 94 ALA A CA 1
ATOM 733 C C . ALA A 1 94 ? -14.049 -4.757 -4.901 1.00 94.31 94 ALA A C 1
ATOM 735 O O . ALA A 1 94 ? -14.196 -5.773 -5.579 1.00 94.31 94 ALA A O 1
ATOM 736 N N . GLU A 1 95 ? -13.360 -3.696 -5.331 1.00 93.88 95 GLU A N 1
ATOM 737 C CA . GLU A 1 95 ? -12.657 -3.633 -6.621 1.00 93.88 95 GLU A CA 1
ATOM 738 C C . GLU A 1 95 ? -11.568 -4.708 -6.715 1.00 93.88 95 GLU A C 1
ATOM 740 O O . GLU A 1 95 ? -11.555 -5.492 -7.664 1.00 93.88 95 GLU A O 1
ATOM 745 N N . LEU A 1 96 ? -10.706 -4.804 -5.697 1.00 94.81 96 LEU A N 1
ATOM 746 C CA . LEU A 1 96 ? -9.629 -5.791 -5.667 1.00 94.81 96 LEU A CA 1
ATOM 747 C C . LEU A 1 96 ? -10.173 -7.221 -5.634 1.00 94.81 96 LEU A C 1
ATOM 749 O O . LEU A 1 96 ? -9.663 -8.071 -6.350 1.00 94.81 96 LEU A O 1
ATOM 753 N N . LYS A 1 97 ? -11.239 -7.490 -4.869 1.00 93.62 97 LYS A N 1
ATOM 754 C CA . LYS A 1 97 ? -11.911 -8.798 -4.860 1.00 93.62 97 LYS A CA 1
ATOM 755 C C . LYS A 1 97 ? -12.493 -9.155 -6.231 1.00 93.62 97 LYS A C 1
ATOM 757 O O . LYS A 1 97 ? -12.414 -10.311 -6.633 1.00 93.62 97 LYS A O 1
ATOM 762 N N . ALA A 1 98 ? -13.082 -8.189 -6.937 1.00 92.88 98 ALA A N 1
ATOM 763 C CA . ALA A 1 98 ? -13.6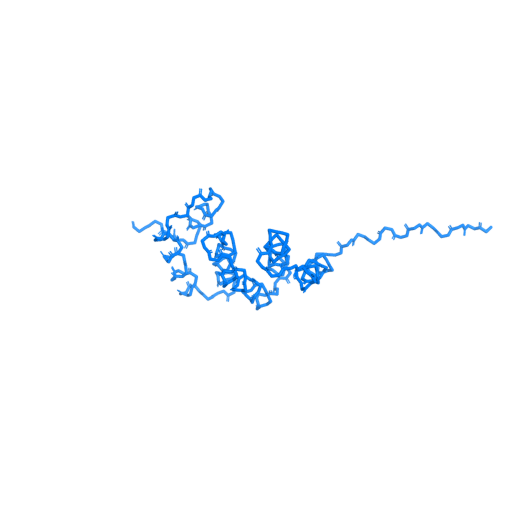49 -8.402 -8.269 1.00 92.88 98 ALA A CA 1
ATOM 764 C C . ALA A 1 98 ? -12.580 -8.689 -9.336 1.00 92.88 98 ALA A C 1
ATOM 766 O O . ALA A 1 98 ? -12.868 -9.399 -10.296 1.00 92.88 98 ALA A O 1
ATOM 767 N N . ALA A 1 99 ? -11.356 -8.188 -9.146 1.00 90.50 99 ALA A N 1
ATOM 768 C CA . ALA A 1 99 ? -10.201 -8.506 -9.984 1.00 90.50 99 ALA A CA 1
ATOM 769 C C . ALA A 1 99 ? -9.658 -9.937 -9.777 1.00 90.50 99 ALA A C 1
ATOM 771 O O . ALA A 1 99 ? -8.708 -10.321 -10.449 1.00 90.50 99 ALA A O 1
ATOM 772 N N . ASP A 1 100 ? -10.263 -10.717 -8.870 1.00 89.75 100 ASP A N 1
ATOM 773 C CA . ASP A 1 100 ? -9.880 -12.089 -8.521 1.00 89.75 100 ASP A CA 1
ATOM 774 C C . ASP A 1 100 ? -8.382 -12.210 -8.184 1.00 89.75 100 ASP A C 1
ATOM 776 O O . ASP A 1 100 ? -7.587 -12.753 -8.962 1.00 89.75 100 ASP A O 1
ATOM 780 N N . PRO A 1 101 ? -7.962 -11.666 -7.026 1.00 89.44 101 PRO A N 1
ATOM 781 C CA . PRO A 1 101 ? -6.561 -11.625 -6.669 1.00 89.44 101 PRO A CA 1
ATOM 782 C C . PRO A 1 101 ? -6.051 -13.047 -6.471 1.00 89.44 101 PRO A C 1
ATOM 784 O O . PRO A 1 101 ? -6.691 -13.879 -5.818 1.00 89.44 101 PRO A O 1
ATOM 787 N N . GLN A 1 102 ? -4.890 -13.328 -7.054 1.00 90.12 102 GLN A N 1
ATOM 788 C CA . GLN A 1 102 ? -4.285 -14.656 -7.026 1.00 90.12 102 GLN A CA 1
ATOM 789 C C . GLN A 1 102 ? -3.357 -14.833 -5.828 1.00 90.12 102 GLN A C 1
ATOM 791 O O . GLN A 1 102 ? -3.147 -15.963 -5.377 1.00 90.12 102 GLN A O 1
ATOM 796 N N . ASP A 1 103 ? -2.868 -13.724 -5.280 1.00 90.50 103 ASP A N 1
ATOM 797 C CA . ASP A 1 103 ? -1.999 -13.701 -4.117 1.00 90.50 103 ASP A CA 1
ATOM 798 C C . ASP A 1 103 ? -2.763 -14.099 -2.826 1.00 90.50 103 ASP A C 1
ATOM 800 O O . ASP A 1 103 ? -3.790 -13.493 -2.496 1.00 90.50 103 ASP A O 1
ATOM 804 N N . PRO A 1 104 ? -2.320 -15.141 -2.094 1.00 91.56 104 PRO A N 1
ATOM 805 C CA . PRO A 1 104 ? -2.935 -15.551 -0.832 1.00 91.56 104 PRO A CA 1
ATOM 806 C C . PRO A 1 104 ? -2.940 -14.462 0.248 1.00 91.56 104 PRO A C 1
ATOM 808 O O . PRO A 1 104 ? -3.940 -14.321 0.946 1.00 91.56 104 PRO A O 1
ATOM 811 N N . GLU A 1 105 ? -1.878 -13.663 0.357 1.00 89.38 105 GLU A N 1
ATOM 812 C CA . GLU A 1 105 ? -1.782 -12.591 1.351 1.00 89.38 105 GLU A CA 1
ATOM 813 C C . GLU A 1 105 ? -2.830 -11.506 1.084 1.00 89.38 105 GLU A C 1
ATOM 815 O O . GLU A 1 105 ? -3.491 -11.009 1.998 1.00 89.38 105 GLU A O 1
ATOM 820 N N . VAL A 1 106 ? -3.065 -11.194 -0.192 1.00 93.56 106 VAL A N 1
ATOM 821 C CA . VAL A 1 106 ? -4.130 -10.268 -0.591 1.00 93.56 106 VAL A CA 1
ATOM 822 C C . VAL A 1 106 ? -5.501 -10.790 -0.160 1.00 93.56 106 VAL A C 1
ATOM 824 O O . VAL A 1 106 ? -6.323 -10.016 0.335 1.00 93.56 106 VAL A O 1
ATOM 827 N N . ARG A 1 107 ? -5.758 -12.097 -0.298 1.00 91.94 107 ARG A N 1
ATOM 828 C CA . ARG A 1 107 ? -7.023 -12.703 0.152 1.00 91.94 107 ARG A CA 1
ATOM 829 C C . ARG A 1 107 ? -7.194 -12.603 1.668 1.00 91.94 107 ARG A C 1
ATOM 831 O O . ARG A 1 107 ? -8.290 -12.261 2.113 1.00 91.94 107 ARG A O 1
ATOM 838 N N . ASP A 1 108 ? -6.131 -12.819 2.438 1.00 89.62 108 ASP A N 1
ATOM 839 C CA . ASP A 1 108 ? -6.152 -12.669 3.899 1.00 89.62 108 ASP A CA 1
ATOM 840 C C . ASP A 1 108 ? -6.443 -11.217 4.312 1.00 89.62 108 ASP A C 1
ATOM 842 O O . ASP A 1 108 ? -7.263 -10.956 5.199 1.00 89.62 108 ASP A O 1
ATOM 846 N N . ILE A 1 109 ? -5.838 -10.245 3.622 1.00 88.06 109 ILE A N 1
ATOM 847 C CA . ILE A 1 109 ? -6.107 -8.819 3.845 1.00 88.06 109 ILE A CA 1
ATOM 848 C C . ILE A 1 109 ? -7.568 -8.481 3.523 1.00 88.06 109 ILE A C 1
ATOM 850 O O . ILE A 1 109 ? -8.228 -7.796 4.311 1.00 88.06 109 ILE A O 1
ATOM 854 N N . LEU A 1 110 ? -8.095 -8.970 2.397 1.00 92.19 110 LEU A N 1
ATOM 855 C CA . LEU A 1 110 ? -9.491 -8.755 2.014 1.00 92.19 110 LEU A CA 1
ATOM 856 C C . LEU A 1 110 ? -10.463 -9.343 3.038 1.00 92.19 110 LEU A C 1
ATOM 858 O O . LEU A 1 110 ? -11.432 -8.671 3.385 1.00 92.19 110 LEU A O 1
ATOM 862 N N . ALA A 1 111 ? -10.191 -10.545 3.551 1.00 89.69 111 ALA A N 1
ATOM 863 C CA . ALA A 1 111 ? -11.010 -11.188 4.577 1.00 89.69 111 ALA A CA 1
ATOM 864 C C . ALA A 1 111 ? -11.048 -10.389 5.891 1.00 89.69 111 ALA A C 1
ATOM 866 O O . ALA A 1 111 ? -12.054 -10.395 6.596 1.00 89.69 111 ALA A O 1
ATOM 867 N N . ARG A 1 112 ? -9.974 -9.657 6.216 1.00 85.81 112 ARG A N 1
ATOM 868 C CA . ARG A 1 112 ? -9.944 -8.768 7.387 1.00 85.81 112 ARG A CA 1
ATOM 869 C C . ARG A 1 112 ? -10.780 -7.503 7.188 1.00 85.81 112 ARG A C 1
ATOM 871 O O . ARG A 1 112 ? -11.384 -7.015 8.142 1.00 85.81 112 ARG A O 1
ATOM 878 N N . VAL A 1 113 ? -10.768 -6.926 5.986 1.00 85.19 113 VAL A N 1
ATOM 879 C CA . VAL A 1 113 ? -11.398 -5.618 5.729 1.00 85.19 113 VAL A CA 1
ATOM 880 C C . VAL A 1 113 ? -12.875 -5.746 5.366 1.00 85.19 113 VAL A C 1
ATOM 882 O O . VAL A 1 113 ? -13.694 -4.964 5.865 1.00 85.19 113 VAL A O 1
ATOM 885 N N . LEU A 1 114 ? -13.218 -6.721 4.523 1.00 82.94 114 LEU A N 1
ATOM 886 C CA . LEU A 1 114 ? -14.588 -7.023 4.129 1.00 82.94 114 LEU A CA 1
ATOM 887 C C . LEU A 1 114 ? -15.192 -7.998 5.147 1.00 82.94 114 LEU A C 1
ATOM 889 O O . LEU A 1 114 ? -14.814 -9.168 5.137 1.00 82.94 114 LEU A O 1
ATOM 893 N N . PRO A 1 115 ? -16.137 -7.575 6.006 1.00 66.94 115 PRO A N 1
ATOM 894 C CA . PRO A 1 115 ? -16.923 -8.544 6.755 1.00 66.94 115 PRO A CA 1
ATOM 895 C C . PRO A 1 115 ? -17.683 -9.423 5.752 1.00 66.94 115 PRO A C 1
ATOM 897 O O . PRO A 1 115 ? -18.205 -8.910 4.758 1.00 66.94 115 PRO A O 1
ATOM 900 N N . GLU A 1 116 ? -17.707 -10.737 5.984 1.00 59.16 116 GLU A N 1
ATOM 901 C CA . GLU A 1 116 ? -18.560 -11.650 5.218 1.00 59.16 116 GLU A CA 1
ATOM 902 C C . GLU A 1 116 ? -19.992 -11.087 5.218 1.00 59.16 116 GLU A C 1
ATOM 904 O O . GLU A 1 116 ? -20.540 -10.782 6.280 1.00 59.16 116 GLU A O 1
ATOM 909 N N . ALA A 1 117 ? -20.536 -10.845 4.022 1.00 48.59 117 ALA A N 1
ATOM 910 C CA . ALA A 1 117 ? -21.899 -10.353 3.834 1.00 48.59 117 ALA A CA 1
ATOM 911 C C . ALA A 1 117 ? -22.912 -11.493 3.963 1.00 48.59 117 ALA A C 1
ATOM 913 O O . ALA A 1 117 ? -22.606 -12.597 3.451 1.00 48.59 117 ALA A O 1
#

InterPro domains:
  IPR011990 Tetratricopeptide-like helical domain superfamily [G3DSA:1.25.40.10] (12-114)
  IPR011990 Tetratricopeptide-like helical domain superfamily [SSF48452] (15-114)

Sequence (117 aa):
MSEPEPETHAYSLEEAAEEESARAATSAPGSPERLHHLLWAAEGNWLCGRYEESLELSERAIREYGDEAQLAAAYRIRVLDADGRREEALRAAAELKAADPQDPEVRDILARVLPEA

Organism: NCBI:txid1128680

Radius of gyration: 16.55 Å; chains: 1; bounding box: 66×25×37 Å

Foldseek 3Di:
DDDDDPPPPPQDLVNQLVVLVVQLVPDDQLDPSNLVSLLSNLVSCLVVVVLVSSLVSLVSSCVRHPLVSLSSLLSNLVSCVVVVVLVVSLVSLVVSVVSVRPDPVSVVSSCVNDPDD